Protein AF-A0A950VPX7-F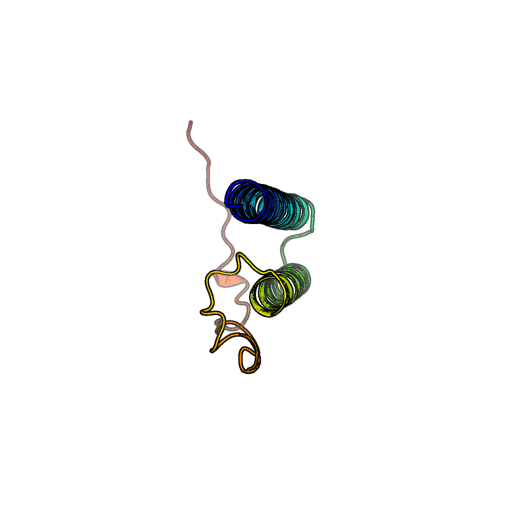1 (afdb_monomer_lite)

Secondary structure (DSSP, 8-state):
--HHHHHHHHHHHHHHHHHHHHHHHHHHHSPSSHHHHHHHHHHHHHHHHH-TT-SS-HHHHTT------PPP-GGG-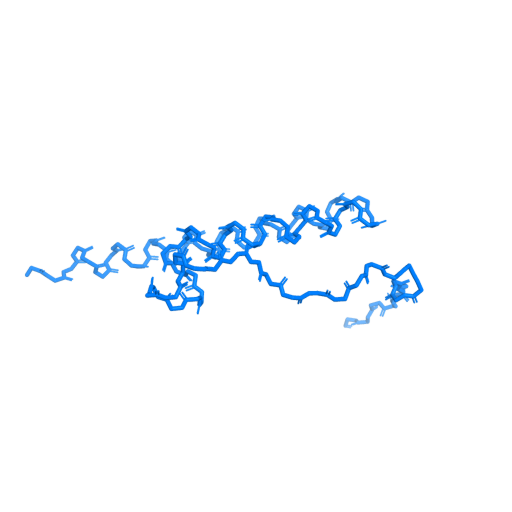-------

Radius of gyration: 16.55 Å; chains: 1; bounding box: 31×28×51 Å

Sequence (84 aa):
MQTHAAVSEYLELLDWRRRVSELFAELRRRPGGADTLAWFRSEKDELFRSHPQSPIPADERASFTRLNYWPYNASARVEARFDS

Structure (mmCIF, N/CA/C/O backbone):
data_AF-A0A950VPX7-F1
#
_entry.id   AF-A0A950VPX7-F1
#
loop_
_atom_site.group_PDB
_atom_site.id
_atom_site.type_symbol
_atom_site.label_atom_id
_atom_site.label_alt_id
_atom_site.label_comp_id
_atom_site.label_asym_id
_atom_site.label_entity_id
_atom_site.label_seq_id
_atom_site.pdbx_PDB_ins_code
_atom_site.Cartn_x
_atom_site.Cartn_y
_atom_site.Cartn_z
_atom_site.occupancy
_atom_site.B_iso_or_equiv
_atom_site.auth_seq_id
_atom_site.auth_comp_id
_atom_site.auth_asym_id
_atom_site.auth_atom_id
_atom_site.pdbx_PDB_model_num
ATOM 1 N N . MET A 1 1 ? -21.106 15.236 26.699 1.00 49.81 1 MET A N 1
ATOM 2 C CA . MET A 1 1 ? -19.684 14.824 26.637 1.00 49.81 1 MET A CA 1
ATOM 3 C C . MET A 1 1 ? -19.400 13.993 25.370 1.00 49.81 1 MET A C 1
ATOM 5 O O . MET A 1 1 ? -18.778 12.949 25.462 1.00 49.81 1 MET A O 1
ATOM 9 N N . GLN A 1 2 ? -19.875 14.420 24.186 1.00 60.22 2 GLN A N 1
ATOM 10 C CA . GLN A 1 2 ? -19.927 13.568 22.973 1.00 60.22 2 GLN A CA 1
ATOM 11 C C . GLN A 1 2 ? -19.265 14.204 21.733 1.00 60.22 2 GLN A C 1
ATOM 13 O O . GLN A 1 2 ? -18.951 13.522 20.767 1.00 60.22 2 GLN A O 1
ATOM 18 N N . THR A 1 3 ? -18.974 15.504 21.781 1.00 65.44 3 THR A N 1
ATOM 19 C CA . THR A 1 3 ? -18.392 16.281 20.677 1.00 65.44 3 THR A CA 1
ATOM 20 C C . THR A 1 3 ? -16.906 16.007 20.444 1.00 65.44 3 THR A C 1
ATOM 22 O O . THR A 1 3 ? -16.469 15.996 19.301 1.00 65.44 3 THR A O 1
ATOM 25 N N . HIS A 1 4 ? -16.126 15.731 21.493 1.00 70.25 4 HIS A N 1
ATOM 26 C CA . HIS A 1 4 ? -14.681 15.496 21.354 1.00 70.25 4 HIS A CA 1
ATOM 27 C C . HIS A 1 4 ? -14.340 14.192 20.616 1.00 70.25 4 HIS A C 1
ATOM 29 O O . HIS A 1 4 ? -13.423 14.185 19.800 1.00 70.25 4 HIS A O 1
ATOM 35 N N . ALA A 1 5 ? -15.088 13.109 20.856 1.00 75.12 5 ALA A N 1
ATOM 36 C CA . ALA A 1 5 ? -14.857 11.823 20.193 1.00 75.12 5 ALA A CA 1
ATOM 37 C C . ALA A 1 5 ? -15.177 11.890 18.689 1.00 75.12 5 ALA A C 1
ATOM 39 O O . ALA A 1 5 ? -14.373 11.452 17.873 1.00 75.12 5 ALA A O 1
ATOM 40 N N . ALA A 1 6 ? -16.295 12.525 18.322 1.00 76.94 6 ALA A N 1
ATOM 41 C CA . ALA A 1 6 ? -16.679 12.718 16.924 1.00 76.94 6 ALA A CA 1
ATOM 42 C C . ALA A 1 6 ? -15.693 13.623 16.159 1.00 76.94 6 ALA A C 1
ATOM 44 O O . ALA A 1 6 ? -15.363 13.354 15.007 1.00 76.94 6 ALA A O 1
ATOM 45 N N . VAL A 1 7 ? -15.174 14.679 16.802 1.00 84.12 7 VAL A N 1
ATOM 46 C CA . VAL A 1 7 ? -14.122 15.524 16.210 1.00 84.12 7 VAL A CA 1
ATOM 47 C C . VAL A 1 7 ? -12.829 14.729 16.022 1.00 84.12 7 VAL A C 1
ATOM 49 O O . VAL A 1 7 ? -12.203 14.846 14.973 1.00 84.12 7 VAL A O 1
ATOM 52 N N . SER A 1 8 ? -12.452 13.885 16.987 1.00 90.62 8 SER A N 1
ATOM 53 C CA . SER A 1 8 ? -11.281 13.009 16.860 1.00 90.62 8 SER A CA 1
ATOM 54 C C . SER A 1 8 ? -11.417 12.048 15.677 1.00 90.62 8 SER A C 1
ATOM 56 O O . SER A 1 8 ? -10.501 11.954 14.871 1.00 90.62 8 SER A O 1
ATOM 58 N N . GLU A 1 9 ? -12.561 11.379 15.528 1.00 93.44 9 GLU A N 1
ATOM 59 C CA . GLU A 1 9 ? -12.814 10.455 14.414 1.00 93.44 9 GLU A CA 1
ATOM 60 C C . GLU A 1 9 ? -12.781 11.162 13.051 1.00 93.44 9 GLU A C 1
ATOM 62 O O . GLU A 1 9 ? -12.208 10.652 12.088 1.00 93.44 9 GLU A O 1
ATOM 67 N N . TYR A 1 10 ? -13.332 12.374 12.973 1.00 96.38 10 TYR A N 1
ATOM 68 C CA . TYR A 1 10 ? -13.269 13.176 11.756 1.00 96.38 10 TYR A CA 1
ATOM 69 C C . TYR A 1 10 ? -11.832 13.572 11.388 1.00 96.38 10 TYR A C 1
ATOM 71 O O . TYR A 1 10 ? -11.445 13.475 10.223 1.00 96.38 10 TYR A O 1
ATOM 79 N N . LEU A 1 11 ? -11.025 13.992 12.367 1.00 97.44 11 LEU A N 1
ATOM 80 C CA . LEU A 1 11 ? -9.617 14.328 12.140 1.00 97.44 11 LEU A CA 1
ATOM 81 C C . LEU A 1 11 ? -8.804 13.102 11.711 1.00 97.44 11 LEU A C 1
ATOM 83 O O . LEU A 1 11 ? -8.022 13.193 10.768 1.00 97.44 11 LEU A O 1
ATOM 87 N N . GLU A 1 12 ? -9.045 11.953 12.335 1.00 97.12 12 GLU A N 1
ATOM 88 C CA . GLU A 1 12 ? -8.474 10.668 11.930 1.00 97.12 12 GLU A CA 1
ATOM 89 C C . GLU A 1 12 ? -8.845 10.325 10.475 1.00 97.12 12 GLU A C 1
ATOM 91 O O . GLU A 1 12 ? -7.995 9.909 9.686 1.00 97.12 12 GLU A O 1
ATOM 96 N N . LEU A 1 13 ? -10.102 10.539 10.067 1.00 97.38 13 LEU A N 1
ATOM 97 C CA . LEU A 1 13 ? -10.541 10.295 8.688 1.00 97.38 13 LEU A CA 1
ATOM 98 C C . LEU A 1 13 ? -9.866 11.241 7.688 1.00 97.38 13 LEU A C 1
ATOM 100 O O . LEU A 1 13 ? -9.525 10.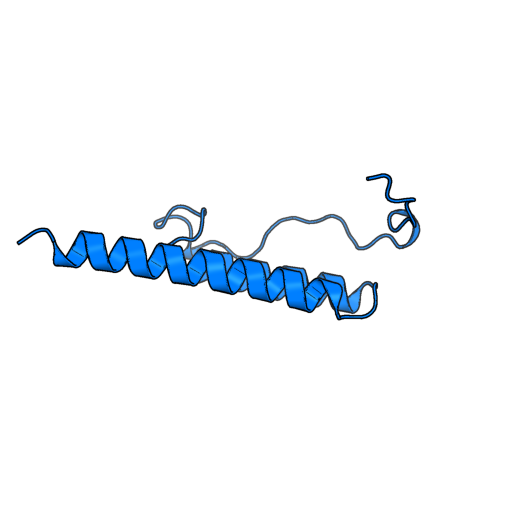833 6.572 1.00 97.38 13 LEU A O 1
ATOM 104 N N . LEU A 1 14 ? -9.667 12.504 8.065 1.00 98.19 14 LEU A N 1
ATOM 105 C CA . LEU A 1 14 ? -8.916 13.455 7.251 1.00 98.19 14 LEU A CA 1
ATOM 106 C C . LEU A 1 14 ? -7.445 13.044 7.116 1.00 98.19 14 LEU A C 1
ATOM 108 O O . LEU A 1 14 ? -6.916 13.087 6.002 1.00 98.19 14 LEU A O 1
ATOM 112 N N . ASP A 1 15 ? -6.805 12.599 8.202 1.00 98.31 15 ASP A N 1
ATOM 113 C CA . ASP A 1 15 ? -5.419 12.122 8.164 1.00 98.31 15 ASP A CA 1
ATOM 114 C C . ASP A 1 15 ? -5.272 10.900 7.250 1.00 98.31 15 ASP A C 1
ATOM 116 O O . ASP A 1 15 ? -4.398 10.874 6.381 1.00 98.31 15 ASP A O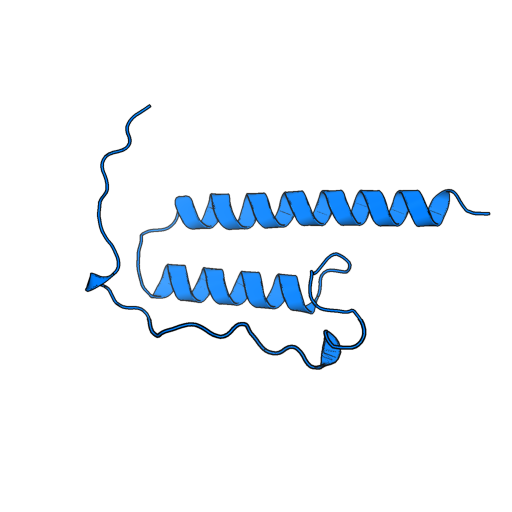 1
ATOM 120 N N . TRP A 1 16 ? -6.199 9.946 7.345 1.00 97.94 16 TRP A N 1
ATOM 121 C CA . TRP A 1 16 ? -6.252 8.788 6.455 1.00 97.94 16 TRP A CA 1
ATOM 122 C C . TRP A 1 16 ? -6.317 9.193 4.980 1.00 97.94 16 TRP A C 1
ATOM 124 O O . TRP A 1 16 ? -5.497 8.760 4.167 1.00 97.94 16 TRP A O 1
ATOM 134 N N . ARG A 1 17 ? -7.271 10.064 4.620 1.00 98.31 17 ARG A N 1
ATOM 135 C CA . ARG A 1 17 ? -7.447 10.536 3.235 1.00 98.31 17 ARG A CA 1
ATOM 136 C C . ARG A 1 17 ? -6.191 11.226 2.713 1.00 98.31 17 ARG A C 1
ATOM 138 O O . ARG A 1 17 ? -5.819 11.023 1.553 1.00 98.31 17 ARG A O 1
ATOM 145 N N . ARG A 1 18 ? -5.533 12.014 3.565 1.00 98.50 18 ARG A N 1
ATOM 146 C CA . ARG A 1 18 ? -4.273 12.689 3.248 1.00 98.50 18 ARG A CA 1
ATOM 147 C C . ARG A 1 18 ? -3.158 11.677 2.982 1.00 98.50 18 ARG A C 1
ATOM 149 O O . ARG A 1 18 ? -2.592 11.705 1.893 1.00 98.50 18 ARG A O 1
ATOM 156 N N . ARG A 1 19 ? -2.895 10.744 3.906 1.00 98.50 19 ARG A N 1
ATOM 157 C CA . ARG A 1 19 ? -1.830 9.730 3.765 1.00 98.50 19 ARG A CA 1
ATOM 158 C C . ARG A 1 19 ? -2.027 8.834 2.547 1.00 98.50 19 ARG A C 1
ATOM 160 O O . ARG A 1 19 ? -1.074 8.575 1.819 1.00 98.50 19 ARG A O 1
ATOM 167 N N . VAL A 1 20 ? -3.261 8.400 2.276 1.00 98.25 20 VAL A N 1
ATOM 168 C CA . VAL A 1 20 ? -3.579 7.631 1.061 1.00 98.25 20 VAL A CA 1
ATOM 169 C C . VAL A 1 20 ? -3.263 8.451 -0.191 1.00 98.25 20 VAL A C 1
ATOM 171 O O . VAL A 1 20 ? -2.618 7.952 -1.113 1.00 98.25 20 VAL A O 1
ATOM 174 N N . SER A 1 21 ? -3.681 9.718 -0.224 1.00 98.56 21 SER A N 1
ATOM 175 C CA . SER A 1 21 ? -3.431 10.601 -1.368 1.00 98.56 21 SER A CA 1
ATOM 176 C C . SER A 1 21 ? -1.935 10.830 -1.599 1.00 98.56 21 SER A C 1
ATOM 178 O O . SER A 1 21 ? -1.477 10.756 -2.740 1.00 98.56 21 SER A O 1
ATOM 180 N N . GLU A 1 22 ? -1.169 11.051 -0.530 1.00 98.62 22 GLU A N 1
ATOM 181 C CA . GLU A 1 22 ? 0.290 11.199 -0.561 1.00 98.62 22 GLU A CA 1
ATOM 182 C C . GLU A 1 22 ? 0.981 9.924 -1.057 1.00 98.62 22 GLU A C 1
ATOM 184 O O . GLU A 1 22 ? 1.825 10.000 -1.950 1.00 98.62 22 GLU A O 1
ATOM 189 N N . LEU A 1 23 ? 0.569 8.751 -0.566 1.00 98.56 23 LEU A N 1
ATOM 190 C CA . LEU A 1 23 ? 1.112 7.460 -0.988 1.00 98.56 23 LEU A CA 1
ATOM 191 C C . LEU A 1 23 ? 0.923 7.227 -2.497 1.00 98.56 23 LEU A C 1
ATOM 193 O O . LEU A 1 23 ? 1.861 6.846 -3.199 1.00 98.56 23 LEU A O 1
ATOM 197 N N . PHE A 1 24 ? -0.273 7.497 -3.028 1.00 98.31 24 PHE A N 1
ATOM 198 C CA . PHE A 1 24 ? -0.529 7.390 -4.468 1.00 98.31 24 PHE A CA 1
ATOM 199 C C . PHE A 1 24 ? 0.182 8.475 -5.287 1.00 98.31 24 PHE A C 1
ATOM 201 O O . PHE A 1 24 ? 0.577 8.217 -6.426 1.00 98.31 24 PHE A O 1
ATOM 208 N N . ALA A 1 25 ? 0.336 9.687 -4.748 1.00 98.50 25 ALA A N 1
ATOM 209 C CA . ALA A 1 25 ? 1.098 10.743 -5.407 1.00 98.50 25 ALA A CA 1
ATOM 210 C C . ALA A 1 25 ? 2.575 10.356 -5.545 1.00 98.50 25 ALA A C 1
ATOM 212 O O . ALA A 1 25 ? 3.148 10.529 -6.617 1.00 98.50 25 ALA A O 1
ATOM 213 N N . GLU A 1 26 ? 3.162 9.780 -4.499 1.00 98.56 26 GLU A N 1
ATOM 214 C CA . GLU A 1 26 ? 4.548 9.322 -4.501 1.00 98.56 26 GLU A CA 1
ATOM 215 C C . GLU A 1 26 ? 4.755 8.102 -5.410 1.00 98.56 26 GLU A C 1
ATOM 217 O O . GLU A 1 26 ? 5.695 8.086 -6.204 1.00 98.56 26 GLU A O 1
ATOM 222 N N . LEU A 1 27 ? 3.827 7.134 -5.406 1.00 98.12 27 LEU A N 1
ATOM 223 C CA . LEU A 1 27 ? 3.835 6.017 -6.360 1.00 98.12 27 LEU A CA 1
ATOM 224 C C . LEU A 1 27 ? 3.954 6.505 -7.814 1.00 98.12 27 LEU A C 1
ATOM 226 O O . LEU A 1 27 ? 4.706 5.928 -8.594 1.00 98.12 27 LEU A O 1
ATOM 230 N N . ARG A 1 28 ? 3.234 7.576 -8.176 1.00 96.00 28 ARG A N 1
ATOM 231 C CA . ARG A 1 28 ? 3.254 8.146 -9.534 1.00 96.00 28 ARG A CA 1
ATOM 232 C C . ARG A 1 28 ? 4.555 8.870 -9.889 1.00 96.00 28 ARG A C 1
ATOM 234 O O . ARG A 1 28 ? 4.830 9.031 -11.073 1.00 96.00 28 ARG A O 1
ATOM 241 N N . ARG A 1 29 ? 5.332 9.328 -8.905 1.00 97.75 29 ARG A N 1
ATOM 242 C CA . ARG A 1 29 ? 6.621 10.008 -9.138 1.00 97.75 29 ARG A CA 1
ATOM 243 C C . ARG A 1 29 ? 7.774 9.030 -9.335 1.00 97.75 29 ARG A C 1
ATOM 245 O O . ARG A 1 29 ? 8.770 9.380 -9.962 1.00 97.75 29 ARG A O 1
ATOM 252 N N . ARG A 1 30 ? 7.663 7.826 -8.775 1.00 97.31 30 ARG A N 1
ATOM 253 C CA . ARG A 1 30 ? 8.718 6.811 -8.825 1.00 97.31 30 ARG A CA 1
ATOM 254 C C . ARG A 1 30 ? 8.763 6.102 -10.184 1.00 97.31 30 ARG A C 1
ATOM 256 O O . ARG A 1 30 ? 7.719 5.916 -10.810 1.00 97.31 30 ARG A O 1
ATOM 263 N N . PRO A 1 31 ? 9.946 5.639 -10.632 1.00 96.12 31 PRO A N 1
ATOM 264 C CA . PRO A 1 31 ? 10.049 4.797 -11.818 1.00 96.12 31 PRO A CA 1
ATOM 265 C C . PRO A 1 31 ? 9.173 3.546 -11.688 1.00 96.12 31 PRO A C 1
ATOM 267 O O . PRO A 1 31 ? 9.118 2.921 -10.629 1.00 96.12 31 PRO A O 1
ATOM 270 N N . GLY A 1 32 ? 8.491 3.157 -12.763 1.00 94.00 32 GLY A N 1
ATOM 271 C CA . GLY A 1 32 ? 7.687 1.937 -12.768 1.00 94.00 32 GLY A CA 1
ATOM 272 C C . GLY A 1 32 ? 8.571 0.691 -12.720 1.00 94.00 32 GLY A C 1
ATOM 273 O O . GLY A 1 32 ? 9.439 0.523 -13.570 1.00 94.00 32 GLY A O 1
ATOM 274 N N . GLY A 1 33 ? 8.332 -0.200 -11.759 1.00 96.06 33 GLY A N 1
ATOM 275 C CA . GLY A 1 33 ? 9.102 -1.434 -11.622 1.00 96.06 33 GLY A CA 1
ATOM 276 C C . GLY A 1 33 ? 8.745 -2.233 -10.374 1.00 96.06 33 GLY A C 1
ATOM 277 O O . GLY A 1 33 ? 7.897 -1.822 -9.576 1.00 96.06 33 GLY A O 1
ATOM 278 N N . ALA A 1 34 ? 9.409 -3.380 -10.217 1.00 97.00 34 ALA A N 1
ATOM 279 C CA . ALA A 1 34 ? 9.202 -4.287 -9.092 1.00 97.00 34 ALA A CA 1
ATOM 280 C C . ALA A 1 34 ? 9.473 -3.604 -7.743 1.00 97.00 34 ALA A C 1
ATOM 282 O O . ALA A 1 34 ? 8.653 -3.725 -6.837 1.00 97.00 34 ALA A O 1
ATOM 283 N N . ASP A 1 35 ? 10.560 -2.833 -7.640 1.00 97.81 35 ASP A N 1
ATOM 284 C CA . ASP A 1 35 ? 10.978 -2.180 -6.393 1.00 97.81 35 ASP A CA 1
ATOM 285 C C . ASP A 1 35 ? 9.978 -1.114 -5.941 1.00 97.81 35 ASP A C 1
ATOM 287 O O . ASP A 1 35 ? 9.552 -1.095 -4.787 1.00 97.81 35 ASP A O 1
ATOM 291 N N . THR A 1 36 ? 9.520 -0.268 -6.868 1.00 97.69 36 THR A N 1
ATOM 292 C CA . THR A 1 36 ? 8.471 0.726 -6.600 1.00 97.69 36 THR A CA 1
ATOM 293 C C . THR A 1 36 ? 7.172 0.060 -6.158 1.00 97.69 36 THR A C 1
ATOM 295 O O . THR A 1 36 ? 6.525 0.530 -5.222 1.00 97.69 36 THR A O 1
ATOM 298 N N . LEU A 1 37 ? 6.791 -1.054 -6.793 1.00 97.56 37 LEU A N 1
ATOM 299 C CA . LEU A 1 37 ? 5.588 -1.787 -6.411 1.00 97.56 37 LEU A CA 1
ATOM 300 C C . LEU A 1 37 ? 5.740 -2.459 -5.040 1.00 97.56 37 LEU A C 1
ATOM 302 O O . LEU A 1 37 ? 4.796 -2.441 -4.254 1.00 97.56 37 LEU A O 1
ATOM 306 N N . ALA A 1 38 ? 6.906 -3.032 -4.739 1.00 97.94 38 ALA A N 1
ATOM 307 C CA . ALA A 1 38 ? 7.205 -3.630 -3.441 1.00 97.94 38 ALA A CA 1
ATOM 308 C C . ALA A 1 38 ? 7.157 -2.583 -2.321 1.00 97.94 38 ALA A C 1
ATOM 310 O O . ALA A 1 38 ? 6.488 -2.808 -1.312 1.00 97.94 38 ALA A O 1
ATOM 311 N N . TRP A 1 39 ? 7.773 -1.418 -2.538 1.00 98.38 39 TRP A N 1
ATOM 312 C CA . TRP A 1 39 ? 7.691 -0.280 -1.624 1.00 98.38 39 TRP A CA 1
ATOM 313 C C . TRP A 1 39 ? 6.236 0.134 -1.381 1.00 98.38 39 TRP A C 1
ATOM 315 O O . TRP A 1 39 ? 5.785 0.142 -0.241 1.00 98.38 39 TRP A O 1
ATOM 325 N N . PHE A 1 40 ? 5.463 0.380 -2.443 1.00 98.38 40 PHE A N 1
ATOM 326 C CA . PHE A 1 40 ? 4.068 0.806 -2.310 1.00 98.38 40 PHE A CA 1
ATOM 327 C C . PHE A 1 40 ? 3.216 -0.207 -1.535 1.00 98.38 40 PHE A C 1
ATOM 329 O O . PHE A 1 40 ? 2.387 0.180 -0.713 1.00 98.38 40 PHE A O 1
ATOM 336 N N . ARG A 1 41 ? 3.422 -1.509 -1.774 1.00 98.12 41 ARG A N 1
ATOM 337 C CA . ARG A 1 41 ? 2.735 -2.575 -1.031 1.00 98.12 41 ARG A CA 1
ATOM 338 C C . ARG A 1 41 ? 3.088 -2.525 0.457 1.00 98.12 41 ARG A C 1
ATOM 340 O O . ARG A 1 41 ? 2.170 -2.548 1.266 1.00 98.12 41 ARG A O 1
ATOM 347 N N . SER A 1 42 ? 4.371 -2.373 0.792 1.00 98.00 42 SER A N 1
ATOM 348 C CA . SER A 1 42 ? 4.845 -2.265 2.178 1.00 98.00 42 SER A CA 1
ATOM 349 C C . SER A 1 42 ? 4.252 -1.058 2.909 1.00 98.00 42 SER A C 1
ATOM 351 O O . SER A 1 42 ? 3.748 -1.208 4.019 1.00 98.00 42 SER A O 1
ATOM 353 N N . GLU A 1 43 ? 4.259 0.124 2.288 1.00 98.25 43 GLU A N 1
ATOM 354 C CA . GLU A 1 43 ? 3.659 1.330 2.881 1.00 98.25 43 GLU A CA 1
ATOM 355 C C . GLU A 1 43 ? 2.151 1.164 3.094 1.00 98.25 43 GLU A C 1
ATOM 357 O O . GLU A 1 43 ? 1.605 1.561 4.124 1.00 98.25 43 GLU A O 1
ATOM 362 N N . LYS A 1 44 ? 1.458 0.548 2.128 1.00 97.81 44 LYS A N 1
ATOM 363 C CA . LYS A 1 44 ? 0.018 0.302 2.239 1.00 97.81 44 LYS A CA 1
ATOM 364 C C . LYS A 1 44 ? -0.299 -0.713 3.338 1.00 97.81 44 LYS A C 1
ATOM 366 O O . LYS A 1 44 ? -1.274 -0.524 4.060 1.00 97.81 44 LYS A O 1
ATOM 371 N N . ASP A 1 45 ? 0.513 -1.760 3.474 1.00 97.69 45 ASP A N 1
ATOM 372 C CA . ASP A 1 45 ? 0.377 -2.752 4.542 1.00 97.69 45 ASP A CA 1
ATOM 373 C C . ASP A 1 45 ? 0.603 -2.109 5.920 1.00 97.69 45 ASP A C 1
ATOM 375 O O . ASP A 1 45 ? -0.168 -2.357 6.844 1.00 97.69 45 ASP A O 1
ATOM 379 N N . GLU A 1 46 ? 1.599 -1.231 6.062 1.00 96.38 46 GLU A N 1
ATOM 380 C CA . GLU A 1 46 ? 1.810 -0.483 7.307 1.00 96.38 46 GLU A CA 1
ATOM 381 C C . GLU A 1 46 ? 0.619 0.424 7.628 1.00 96.38 46 GLU A C 1
ATOM 383 O O . GLU A 1 46 ? 0.074 0.357 8.727 1.00 96.38 46 GLU A O 1
ATOM 388 N N . LEU A 1 47 ? 0.135 1.192 6.649 1.00 96.75 47 LEU A N 1
ATOM 389 C CA . LEU A 1 47 ? -1.019 2.070 6.835 1.00 96.75 47 LEU A CA 1
ATOM 390 C C . LEU A 1 47 ? -2.274 1.290 7.273 1.00 96.75 47 LEU A C 1
ATOM 392 O O . LEU A 1 47 ? -3.027 1.751 8.130 1.00 96.75 47 LEU A O 1
ATOM 396 N N . PHE A 1 48 ? -2.488 0.092 6.722 1.00 96.75 48 PHE A N 1
ATOM 397 C CA . PHE A 1 48 ? -3.608 -0.777 7.093 1.00 96.75 48 PHE A CA 1
ATOM 398 C C . PHE A 1 48 ? -3.438 -1.374 8.497 1.00 96.75 48 PHE A C 1
ATOM 400 O O . PHE A 1 48 ? -4.432 -1.596 9.193 1.00 96.75 48 PHE A O 1
ATOM 407 N N . ARG A 1 49 ? -2.199 -1.622 8.925 1.00 95.56 49 ARG A N 1
ATOM 408 C CA . ARG A 1 49 ? -1.884 -2.177 10.243 1.00 95.56 49 ARG A CA 1
ATOM 409 C C . ARG A 1 49 ? -1.974 -1.148 11.365 1.00 95.56 49 ARG A C 1
ATOM 411 O O . ARG A 1 49 ? -2.381 -1.505 12.464 1.00 95.56 49 ARG A O 1
ATOM 418 N N . SER A 1 50 ? -1.585 0.102 11.133 1.00 93.38 50 SER A N 1
ATOM 419 C CA . SER A 1 50 ? -1.429 1.070 12.227 1.00 93.38 50 SER A CA 1
ATOM 420 C C . SER A 1 50 ? -2.509 2.145 12.286 1.00 93.38 50 SER A C 1
ATOM 422 O O . SER A 1 50 ? -2.802 2.640 13.374 1.00 93.38 50 SER A O 1
ATOM 424 N N . HIS A 1 51 ? -3.147 2.503 11.169 1.00 95.75 51 HIS A N 1
ATOM 425 C CA . HIS A 1 51 ? -4.048 3.654 11.165 1.00 95.75 51 HIS A CA 1
ATOM 426 C C . HIS A 1 51 ? -5.431 3.330 11.771 1.00 95.75 51 HIS A C 1
ATOM 428 O O . HIS A 1 51 ? -6.057 2.352 11.351 1.00 95.75 51 HIS A O 1
ATOM 434 N N . PRO A 1 52 ? -5.985 4.159 12.683 1.00 95.06 52 PRO A N 1
ATOM 435 C CA . PRO A 1 52 ? -7.307 3.947 13.289 1.00 95.06 52 PRO A CA 1
ATOM 436 C C . PRO A 1 52 ? -8.446 3.774 12.280 1.00 95.06 52 PRO A C 1
ATOM 438 O O . PRO A 1 52 ? -9.277 2.884 12.443 1.00 95.06 52 PRO A O 1
ATOM 441 N N . GLN A 1 53 ? -8.413 4.562 11.206 1.00 96.94 53 GLN A N 1
ATOM 442 C CA . GLN A 1 53 ? -9.349 4.522 10.067 1.00 96.94 53 GLN A CA 1
ATOM 443 C C . GLN A 1 53 ? -9.020 3.476 8.989 1.00 96.94 53 GLN A C 1
ATOM 445 O O . GLN A 1 53 ? -9.571 3.525 7.889 1.00 96.94 53 GLN A O 1
ATOM 450 N N . SER A 1 54 ? -8.103 2.546 9.267 1.00 96.25 54 SER A N 1
ATOM 451 C CA . SER A 1 54 ? -7.885 1.400 8.387 1.00 96.25 54 SER A CA 1
ATOM 452 C C . S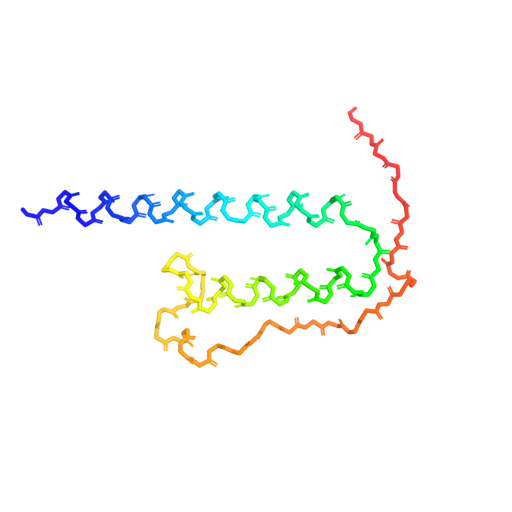ER A 1 54 ? -9.197 0.631 8.175 1.00 96.25 54 SER A C 1
ATOM 454 O O . SER A 1 54 ? -9.947 0.444 9.137 1.00 96.25 54 SER A O 1
ATOM 456 N N . PRO A 1 55 ? -9.465 0.134 6.952 1.00 95.19 55 PRO A N 1
ATOM 457 C CA . PRO A 1 55 ? -10.642 -0.685 6.676 1.00 95.19 55 PRO A CA 1
ATOM 458 C C . PRO A 1 55 ? -10.569 -2.074 7.326 1.00 95.19 55 PRO A C 1
ATOM 460 O O . PRO A 1 55 ? -11.562 -2.796 7.308 1.00 95.19 55 PRO A O 1
ATOM 463 N N . ILE A 1 56 ? -9.410 -2.469 7.868 1.00 95.88 56 ILE A N 1
ATOM 464 C CA . ILE A 1 56 ? -9.283 -3.697 8.654 1.00 95.88 56 ILE A CA 1
ATOM 465 C C . ILE A 1 56 ? -9.992 -3.488 10.002 1.00 95.88 56 ILE A C 1
ATOM 467 O O . ILE A 1 56 ? -9.647 -2.519 10.702 1.00 95.88 56 ILE A O 1
ATOM 471 N N . PRO A 1 57 ? -10.935 -4.380 10.379 1.00 94.56 57 PRO A N 1
ATOM 472 C CA . PRO A 1 57 ? -11.592 -4.344 11.681 1.00 94.56 57 PRO A CA 1
ATOM 473 C C . PRO A 1 57 ? -10.580 -4.219 12.823 1.00 94.56 57 PRO A C 1
ATOM 475 O O . PRO A 1 57 ? -9.485 -4.784 12.772 1.00 94.56 57 PRO A O 1
ATOM 478 N N . ALA A 1 58 ? -10.912 -3.419 13.838 1.00 92.38 58 ALA A N 1
ATOM 479 C CA . ALA A 1 58 ? -9.966 -3.064 14.896 1.00 92.38 58 ALA A CA 1
ATOM 480 C C . ALA A 1 58 ? -9.451 -4.291 15.673 1.00 92.38 58 ALA A C 1
ATOM 482 O O . ALA A 1 58 ? -8.289 -4.323 16.072 1.00 92.38 58 ALA A O 1
ATOM 483 N N . ASP A 1 59 ? -10.303 -5.298 15.844 1.00 94.44 59 ASP A N 1
ATOM 484 C CA . ASP A 1 59 ? -10.015 -6.589 16.469 1.00 94.44 59 ASP A CA 1
ATOM 485 C C . ASP A 1 59 ? -9.141 -7.509 15.601 1.00 94.44 59 ASP A C 1
ATOM 487 O O . ASP A 1 59 ? -8.334 -8.270 16.131 1.00 94.44 59 ASP A O 1
ATOM 491 N N . GLU A 1 60 ? -9.216 -7.394 14.276 1.00 94.81 60 GLU A N 1
ATOM 492 C CA . GLU A 1 60 ? -8.377 -8.164 13.347 1.00 94.81 60 GLU A CA 1
ATOM 493 C C . GLU A 1 60 ? -7.005 -7.515 13.097 1.00 94.81 60 GLU A C 1
ATOM 495 O O . GLU A 1 60 ? -6.032 -8.195 12.752 1.00 94.81 60 GLU A O 1
ATOM 500 N N . ARG A 1 61 ? -6.890 -6.199 13.300 1.00 91.50 61 ARG A N 1
ATOM 501 C CA . ARG A 1 61 ? -5.723 -5.397 12.901 1.00 91.50 61 ARG A CA 1
ATOM 502 C C . ARG A 1 61 ? -4.410 -5.826 13.557 1.00 91.50 61 ARG A C 1
ATOM 504 O O . ARG A 1 61 ? -3.373 -5.809 12.900 1.00 91.50 61 ARG A O 1
ATOM 511 N N . ALA A 1 62 ? -4.449 -6.267 14.814 1.00 87.75 62 ALA A N 1
ATOM 512 C CA . ALA A 1 62 ? -3.263 -6.770 15.513 1.00 87.75 62 ALA A CA 1
ATOM 513 C C . ALA A 1 62 ? -2.673 -8.031 14.854 1.00 87.75 62 ALA A C 1
ATOM 515 O O . ALA A 1 62 ? -1.470 -8.271 14.934 1.00 87.75 62 ALA A O 1
ATOM 516 N N . SER A 1 63 ? -3.515 -8.823 14.185 1.00 93.25 63 SER A N 1
ATOM 517 C CA . SER A 1 63 ? -3.112 -10.032 13.457 1.00 93.25 63 SER A CA 1
ATOM 518 C C . SER A 1 63 ? -2.805 -9.779 11.975 1.00 93.25 63 SER A C 1
ATOM 520 O O . SER A 1 63 ? -2.284 -10.657 11.283 1.00 93.25 63 SER A O 1
ATOM 522 N N . PHE A 1 64 ? -3.102 -8.577 11.472 1.00 95.69 64 PHE A N 1
ATOM 523 C CA . PHE A 1 64 ? -2.902 -8.228 10.075 1.00 95.69 64 PHE A CA 1
ATOM 524 C C . PHE A 1 64 ? -1.409 -8.098 9.743 1.00 95.69 64 PHE A C 1
ATOM 526 O O . PHE A 1 64 ? -0.687 -7.230 10.242 1.00 95.69 64 PHE A O 1
ATOM 533 N N . THR A 1 65 ? -0.944 -8.959 8.841 1.00 94.06 65 THR A N 1
ATOM 534 C CA . THR A 1 65 ? 0.457 -8.980 8.407 1.00 94.06 65 THR A CA 1
ATOM 535 C C . THR A 1 65 ? 0.659 -8.236 7.098 1.00 94.06 65 THR A C 1
ATOM 537 O O . THR A 1 65 ? 1.535 -7.382 7.032 1.00 94.06 65 THR A O 1
ATOM 540 N N . ARG A 1 66 ? -0.122 -8.539 6.060 1.00 96.00 66 ARG A N 1
ATOM 541 C CA . ARG A 1 66 ? -0.021 -7.914 4.736 1.00 96.00 66 ARG A CA 1
ATOM 542 C C . ARG A 1 66 ? -1.218 -8.261 3.866 1.00 96.00 66 ARG A C 1
ATOM 544 O O . ARG A 1 66 ? -1.892 -9.264 4.097 1.00 96.00 66 ARG A O 1
ATOM 551 N N . LEU A 1 67 ? -1.423 -7.488 2.809 1.00 94.88 67 LEU A N 1
ATOM 552 C CA . LEU A 1 67 ? -2.329 -7.863 1.732 1.00 94.88 67 LEU A CA 1
ATOM 553 C C . LEU A 1 67 ? -1.710 -8.938 0.830 1.00 94.88 67 LEU A C 1
ATOM 555 O O . LEU A 1 67 ? -0.495 -9.013 0.626 1.00 94.88 67 LEU A O 1
ATOM 559 N N . ASN A 1 68 ? -2.576 -9.757 0.240 1.00 95.88 68 ASN A N 1
ATOM 560 C CA . ASN A 1 68 ? -2.173 -10.770 -0.725 1.00 95.88 68 ASN A CA 1
ATOM 561 C C . ASN A 1 68 ? -2.062 -10.157 -2.123 1.00 95.88 68 ASN A C 1
ATOM 563 O O . ASN A 1 68 ? -2.987 -9.504 -2.606 1.00 95.88 68 ASN A O 1
ATOM 567 N N . TYR A 1 69 ? -0.935 -10.404 -2.785 1.00 96.06 69 TYR A N 1
ATOM 568 C CA . TYR A 1 69 ? -0.677 -9.936 -4.140 1.00 96.06 69 TYR A CA 1
ATOM 569 C C . TYR A 1 69 ? -0.079 -11.044 -4.994 1.00 96.06 69 TYR A C 1
ATOM 571 O O . TYR A 1 69 ? 0.729 -11.841 -4.518 1.00 96.06 69 TYR A O 1
ATOM 579 N N . TRP A 1 70 ? -0.376 -11.014 -6.291 1.00 96.31 70 TRP A N 1
ATOM 580 C CA . TRP A 1 70 ? 0.425 -11.744 -7.266 1.00 96.31 70 TRP A CA 1
ATOM 581 C C . TRP A 1 70 ? 1.864 -11.198 -7.321 1.00 96.31 70 TRP A C 1
ATOM 583 O O . TRP A 1 70 ? 2.090 -9.994 -7.079 1.00 96.31 70 TRP A O 1
ATOM 593 N N . PRO A 1 71 ? 2.844 -12.057 -7.668 1.00 95.44 71 PRO A N 1
ATOM 594 C CA . PRO A 1 71 ? 4.196 -11.617 -7.982 1.00 95.44 71 PRO A CA 1
ATOM 595 C C . PRO A 1 71 ? 4.184 -10.504 -9.030 1.00 95.44 71 PRO A C 1
ATOM 597 O O . PRO A 1 71 ? 3.286 -10.433 -9.872 1.00 95.44 71 PRO A O 1
ATOM 600 N N . TYR A 1 72 ? 5.178 -9.618 -8.973 1.00 95.75 72 TYR A N 1
ATOM 601 C CA . TYR A 1 72 ? 5.345 -8.626 -10.028 1.00 95.75 72 TYR A CA 1
ATOM 602 C C . TYR A 1 72 ? 5.527 -9.335 -11.375 1.00 95.75 72 TYR A C 1
ATOM 604 O O . TYR A 1 72 ? 6.359 -10.231 -11.503 1.00 95.75 72 TYR A O 1
ATOM 612 N N . ASN A 1 73 ? 4.753 -8.913 -12.370 1.00 96.69 73 ASN A N 1
ATOM 613 C CA . ASN A 1 73 ? 4.856 -9.390 -13.739 1.00 96.69 73 ASN A CA 1
ATOM 614 C C . ASN A 1 73 ? 5.056 -8.184 -14.658 1.00 96.69 73 ASN A C 1
ATOM 616 O O . ASN A 1 73 ? 4.139 -7.381 -14.834 1.00 96.69 73 ASN A O 1
ATOM 620 N N . ALA A 1 74 ? 6.245 -8.066 -15.252 1.00 95.56 74 ALA A N 1
ATOM 621 C CA . ALA A 1 74 ? 6.564 -6.970 -16.163 1.00 95.56 74 ALA A CA 1
ATOM 622 C C . ALA A 1 74 ? 5.637 -6.946 -17.390 1.00 95.56 74 ALA A C 1
ATOM 624 O O . ALA A 1 74 ? 5.288 -5.868 -17.859 1.00 95.56 74 ALA A O 1
ATOM 625 N N . SER A 1 75 ? 5.168 -8.108 -17.858 1.00 96.25 75 SER A N 1
ATOM 626 C CA . SER A 1 75 ? 4.226 -8.214 -18.980 1.00 96.25 75 SER A CA 1
ATOM 627 C C . SER A 1 75 ? 2.822 -7.704 -18.645 1.00 96.25 75 SER A C 1
ATOM 629 O O . SER A 1 75 ? 2.046 -7.432 -19.552 1.00 96.25 75 SER A O 1
ATOM 631 N N . ALA A 1 76 ? 2.483 -7.560 -17.359 1.00 94.88 76 ALA A N 1
ATOM 632 C CA . ALA A 1 76 ? 1.217 -6.970 -16.922 1.00 94.88 76 ALA A CA 1
ATOM 633 C C . ALA A 1 76 ? 1.272 -5.432 -16.836 1.00 94.88 76 ALA A C 1
ATOM 635 O O . ALA A 1 76 ? 0.255 -4.794 -16.561 1.00 94.88 76 ALA A O 1
ATOM 636 N N . ARG A 1 77 ? 2.444 -4.819 -17.056 1.00 93.69 77 ARG A N 1
ATOM 637 C CA . ARG A 1 77 ? 2.600 -3.365 -17.124 1.00 93.69 77 ARG A CA 1
ATOM 638 C C . ARG A 1 77 ? 2.503 -2.923 -18.579 1.00 93.69 77 ARG A C 1
ATOM 640 O O . ARG A 1 77 ? 3.405 -3.183 -19.368 1.00 93.69 77 ARG A O 1
ATOM 647 N N . VAL A 1 78 ? 1.428 -2.217 -18.901 1.00 93.94 78 VAL A N 1
ATOM 648 C CA . VAL A 1 78 ? 1.149 -1.729 -20.254 1.00 93.94 78 VAL A CA 1
ATOM 649 C C . VAL A 1 78 ? 1.099 -0.209 -20.284 1.00 93.94 78 VAL A C 1
ATOM 651 O O . VAL A 1 78 ? 0.739 0.436 -19.298 1.00 93.94 78 VAL A O 1
ATOM 654 N N . GLU A 1 79 ? 1.454 0.356 -21.428 1.00 93.88 79 GLU A N 1
ATOM 655 C CA . GLU A 1 79 ? 1.147 1.745 -21.745 1.00 93.88 79 GLU A CA 1
ATOM 656 C C . GLU A 1 79 ? -0.272 1.809 -22.311 1.00 93.88 79 GLU A C 1
ATOM 658 O O . GLU A 1 79 ? -0.672 0.965 -23.114 1.00 93.88 79 GLU A O 1
ATOM 663 N N . ALA A 1 80 ? -1.046 2.794 -21.868 1.00 93.56 80 ALA A N 1
ATOM 664 C CA . ALA A 1 80 ? -2.412 3.005 -22.321 1.00 93.56 80 ALA A CA 1
ATOM 665 C C . ALA A 1 80 ? -2.580 4.457 -22.764 1.00 93.56 80 ALA A C 1
ATOM 667 O O . ALA A 1 80 ? -2.081 5.378 -22.113 1.00 93.56 80 ALA A O 1
ATOM 668 N N . ARG A 1 81 ? -3.303 4.662 -23.868 1.00 95.56 81 ARG A N 1
ATOM 669 C CA . ARG A 1 81 ? -3.709 5.999 -24.298 1.00 95.56 81 ARG A CA 1
ATOM 670 C C . ARG A 1 81 ? -4.801 6.503 -23.359 1.00 95.56 81 ARG A C 1
ATOM 672 O O . ARG A 1 81 ? -5.801 5.821 -23.159 1.00 95.56 81 ARG A O 1
ATOM 679 N N . PHE A 1 82 ? -4.606 7.699 -22.818 1.00 94.00 82 PHE A N 1
ATOM 680 C CA . PHE A 1 82 ? -5.654 8.419 -22.107 1.00 94.00 82 PHE A CA 1
ATOM 681 C C . PHE A 1 82 ? -6.505 9.203 -23.114 1.00 94.00 82 PHE A C 1
ATOM 683 O O . PHE A 1 82 ? -5.949 9.863 -23.994 1.00 94.00 82 PHE A O 1
ATOM 690 N N . ASP A 1 83 ? -7.826 9.100 -22.990 1.00 91.50 83 ASP A N 1
ATOM 691 C CA . ASP A 1 83 ? -8.801 9.882 -23.754 1.00 91.50 83 ASP A CA 1
ATOM 692 C C . ASP A 1 83 ? -9.689 10.633 -22.756 1.00 91.50 83 ASP A C 1
ATOM 694 O O . ASP A 1 83 ? -10.086 10.055 -21.739 1.00 91.50 83 ASP A O 1
ATOM 698 N N . SER A 1 84 ? -9.904 11.923 -23.002 1.00 83.75 84 SER A N 1
ATOM 699 C CA . SER A 1 84 ? -10.498 12.882 -22.057 1.00 83.75 84 SER A CA 1
ATOM 700 C C . SER A 1 84 ? -11.811 13.443 -22.562 1.00 83.75 84 SER A C 1
ATOM 702 O O . SER A 1 84 ? -11.812 13.851 -23.744 1.00 83.75 84 SER A O 1
#

Foldseek 3Di:
DPVVVVVVVV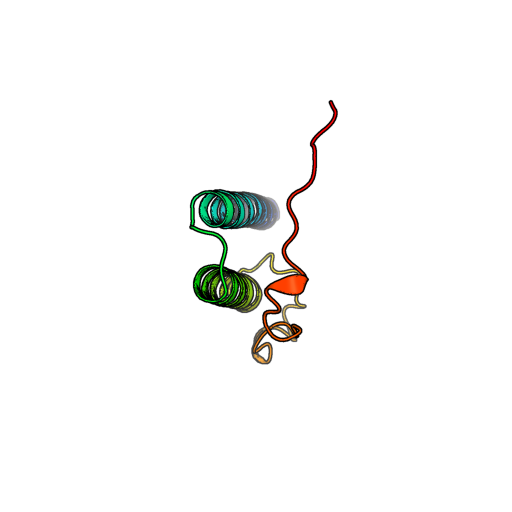VLVVVLVVLVVVLVVVLVVDDDDQVSVVVSQVSVQVCLLPRPPRPPPPVCSPVRDGDDDDHDDPVPDDDDDDDD

pLDDT: mean 93.68, std 8.45, range [49.81, 98.62]